Protein AF-A0A3S3GKJ9-F1 (afdb_monomer)

Sequence (64 aa):
MTSRPETTDHSTCGAALDAAVAWLRETPRAQRPGPAVPELRRRFGLSPAEACRALAEFHLNLAR

pLDDT: mean 81.24, std 15.14, range [41.88, 93.12]

Structure (mmCIF, N/CA/C/O backbone):
data_AF-A0A3S3GKJ9-F1
#
_entry.id   AF-A0A3S3GKJ9-F1
#
loop_
_atom_site.group_PDB
_atom_site.id
_atom_site.type_symbol
_atom_site.label_atom_id
_atom_site.label_alt_id
_atom_site.label_comp_id
_atom_site.label_asym_id
_atom_site.label_entity_id
_atom_site.label_seq_id
_atom_site.pdbx_PDB_ins_code
_atom_site.Cartn_x
_atom_site.Cartn_y
_atom_site.Cartn_z
_atom_site.occupancy
_atom_site.B_iso_or_equiv
_atom_site.auth_seq_id
_atom_site.auth_comp_id
_atom_site.auth_asym_id
_atom_site.auth_atom_id
_atom_site.pdbx_PDB_model_num
ATOM 1 N N . MET A 1 1 ? 6.598 -20.203 -36.066 1.00 41.88 1 MET A N 1
ATOM 2 C CA . MET A 1 1 ? 7.490 -20.077 -34.895 1.00 41.88 1 MET A CA 1
ATOM 3 C C . MET A 1 1 ? 6.863 -19.052 -33.971 1.00 41.88 1 MET A C 1
ATOM 5 O O . MET A 1 1 ? 6.823 -17.883 -34.318 1.00 41.88 1 MET A O 1
ATOM 9 N N . THR A 1 2 ? 6.235 -19.518 -32.894 1.00 45.34 2 THR A N 1
ATOM 10 C CA . THR A 1 2 ? 5.433 -18.703 -31.974 1.00 45.34 2 THR A CA 1
ATOM 11 C C . THR A 1 2 ? 6.361 -17.806 -31.165 1.00 45.34 2 THR A C 1
ATOM 13 O O . THR A 1 2 ? 7.131 -18.299 -30.341 1.00 45.34 2 THR A O 1
ATOM 16 N N . SER A 1 3 ? 6.332 -16.504 -31.443 1.00 43.78 3 SER A N 1
ATOM 17 C CA . SER A 1 3 ? 7.062 -15.506 -30.668 1.00 43.78 3 SER A CA 1
ATOM 18 C C . SER A 1 3 ? 6.645 -15.608 -29.200 1.00 43.78 3 SER A C 1
ATOM 20 O O . SER A 1 3 ? 5.459 -15.573 -28.874 1.00 43.78 3 SER A O 1
ATOM 22 N N . ARG A 1 4 ? 7.634 -15.815 -28.325 1.00 55.25 4 ARG A N 1
ATOM 23 C CA . ARG A 1 4 ? 7.489 -15.790 -26.863 1.00 55.25 4 ARG A CA 1
ATOM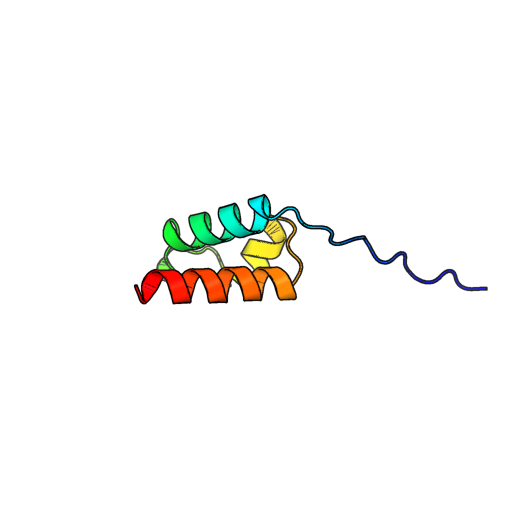 24 C C . ARG A 1 4 ? 6.852 -14.456 -26.455 1.00 55.25 4 ARG A C 1
ATOM 26 O O . ARG A 1 4 ? 7.254 -13.448 -27.035 1.00 55.25 4 ARG A O 1
ATOM 33 N N . PRO A 1 5 ? 5.920 -14.422 -25.482 1.00 59.38 5 PRO A N 1
ATOM 34 C CA . PRO A 1 5 ? 5.439 -13.156 -24.956 1.00 59.38 5 PRO A CA 1
ATOM 35 C C . PRO A 1 5 ? 6.647 -12.386 -24.430 1.00 59.38 5 PRO A C 1
ATOM 37 O O . PRO A 1 5 ? 7.411 -12.890 -23.602 1.00 59.38 5 PRO A O 1
ATOM 40 N N . GLU A 1 6 ? 6.845 -11.208 -25.006 1.00 57.28 6 GLU A N 1
ATOM 41 C CA . GLU A 1 6 ? 7.692 -10.147 -24.495 1.00 57.28 6 GLU A CA 1
ATOM 42 C C . GLU A 1 6 ? 7.556 -10.080 -22.971 1.00 57.28 6 GLU A C 1
ATOM 44 O O . GLU A 1 6 ? 6.481 -9.820 -22.429 1.00 57.28 6 GLU A O 1
ATOM 49 N N . THR A 1 7 ? 8.634 -10.404 -22.258 1.00 57.91 7 THR A N 1
ATOM 50 C CA . THR A 1 7 ? 8.732 -10.093 -20.837 1.00 57.91 7 THR A CA 1
ATOM 51 C C . THR A 1 7 ? 8.615 -8.585 -20.749 1.00 57.91 7 THR A C 1
ATOM 53 O O . THR A 1 7 ? 9.572 -7.886 -21.058 1.00 57.91 7 THR A O 1
ATOM 56 N N . THR A 1 8 ? 7.419 -8.088 -20.424 1.00 53.78 8 THR A N 1
ATOM 57 C CA . THR A 1 8 ? 7.213 -6.694 -20.048 1.00 53.78 8 THR A CA 1
ATOM 58 C C . THR A 1 8 ? 8.252 -6.408 -18.983 1.00 53.78 8 THR A C 1
ATOM 60 O O . THR A 1 8 ? 8.185 -6.994 -17.902 1.00 53.78 8 THR A O 1
ATOM 63 N N . ASP A 1 9 ? 9.247 -5.590 -19.312 1.00 52.25 9 ASP A N 1
ATOM 64 C CA . ASP A 1 9 ? 10.283 -5.201 -18.373 1.00 52.25 9 ASP A CA 1
ATOM 65 C C . ASP A 1 9 ? 9.584 -4.498 -17.205 1.00 52.25 9 ASP A C 1
ATOM 67 O O . ASP A 1 9 ? 9.213 -3.328 -17.274 1.00 52.25 9 ASP A O 1
ATOM 71 N N . HIS A 1 10 ? 9.329 -5.240 -16.125 1.00 56.25 10 HIS A N 1
ATOM 72 C CA . HIS A 1 10 ? 8.813 -4.724 -14.857 1.00 56.25 10 HIS A CA 1
ATOM 73 C C . HIS A 1 10 ? 9.951 -4.029 -14.106 1.00 56.25 10 HIS A C 1
ATOM 75 O O . HIS A 1 10 ? 10.213 -4.294 -12.935 1.00 56.25 10 HIS A O 1
ATOM 81 N N . SER A 1 11 ? 10.674 -3.157 -14.808 1.00 54.22 11 SER A N 1
ATOM 82 C CA . SER A 1 11 ? 11.648 -2.240 -14.236 1.00 54.22 11 SER A CA 1
ATOM 83 C C . SER A 1 11 ? 10.888 -1.131 -13.518 1.00 54.22 11 SER A C 1
ATOM 85 O O . SER A 1 11 ? 10.879 0.027 -13.929 1.00 54.22 11 SER A O 1
ATOM 87 N N . THR A 1 12 ? 10.179 -1.497 -12.459 1.00 58.91 12 THR A N 1
ATOM 88 C CA . T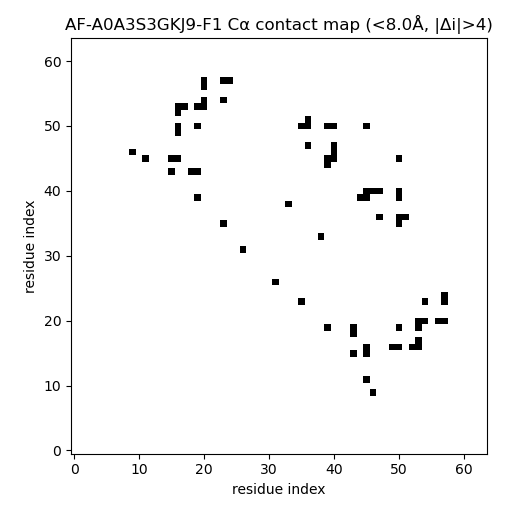HR A 1 12 ? 9.506 -0.528 -11.613 1.00 58.91 12 THR A CA 1
ATOM 89 C C . THR A 1 12 ? 10.558 0.323 -10.917 1.00 58.91 12 THR A C 1
ATOM 91 O O . THR A 1 12 ? 11.459 -0.178 -10.243 1.00 58.91 12 THR A O 1
ATOM 94 N N . CYS A 1 13 ? 10.440 1.636 -11.078 1.00 63.25 13 CYS A N 1
ATOM 95 C CA . CYS A 1 13 ? 11.240 2.603 -10.344 1.00 63.25 13 CYS A CA 1
ATOM 96 C C . CYS A 1 13 ? 10.860 2.557 -8.853 1.00 63.25 13 CYS A C 1
ATOM 98 O O . CYS A 1 13 ? 9.672 2.510 -8.531 1.00 63.25 13 CYS A O 1
ATOM 100 N N . GLY A 1 14 ? 11.843 2.608 -7.944 1.00 73.56 14 GLY A N 1
ATOM 101 C CA . GLY A 1 14 ? 11.625 2.543 -6.487 1.00 73.56 14 GLY A CA 1
ATOM 102 C C . GLY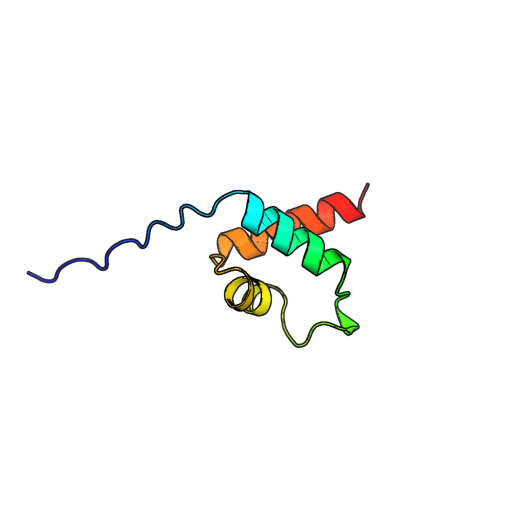 A 1 14 ? 10.535 3.493 -5.965 1.00 73.56 14 GLY A C 1
ATOM 103 O O . GLY A 1 14 ? 9.795 3.135 -5.056 1.00 73.56 14 GLY A O 1
ATOM 104 N N . ALA A 1 15 ? 10.321 4.621 -6.648 1.00 82.19 15 ALA A N 1
ATOM 105 C CA . ALA A 1 15 ? 9.251 5.572 -6.358 1.00 82.19 15 ALA A CA 1
ATOM 106 C C . ALA A 1 15 ? 7.832 4.956 -6.311 1.00 82.19 15 ALA A C 1
ATOM 108 O O . ALA A 1 15 ? 6.997 5.406 -5.528 1.00 82.19 15 ALA A O 1
ATOM 109 N N . ALA A 1 16 ? 7.532 3.929 -7.117 1.00 87.12 16 ALA A N 1
ATOM 110 C CA . ALA A 1 16 ? 6.212 3.286 -7.102 1.00 87.12 16 ALA A CA 1
ATOM 111 C C . ALA A 1 16 ? 6.011 2.378 -5.876 1.00 87.12 16 ALA A C 1
ATOM 113 O O . ALA A 1 16 ? 4.889 2.256 -5.379 1.00 87.12 16 ALA A O 1
ATOM 114 N N . LEU A 1 17 ? 7.087 1.769 -5.362 1.00 88.31 17 LEU A N 1
ATOM 115 C CA . LEU A 1 17 ? 7.056 1.022 -4.101 1.00 88.31 17 LEU A CA 1
ATOM 116 C C . LEU A 1 17 ? 6.844 1.976 -2.922 1.00 88.31 17 LEU A C 1
ATOM 118 O O . LEU A 1 17 ? 5.972 1.723 -2.092 1.00 88.31 17 LEU A O 1
ATOM 122 N N . ASP A 1 18 ? 7.560 3.100 -2.899 1.00 90.44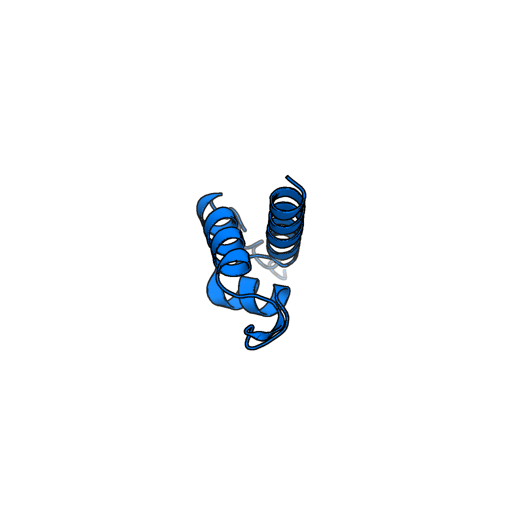 18 ASP A N 1
ATOM 123 C CA . ASP A 1 18 ? 7.421 4.110 -1.846 1.00 90.44 18 ASP A CA 1
ATOM 124 C C . ASP A 1 18 ? 5.996 4.683 -1.801 1.00 90.44 18 ASP A C 1
ATOM 126 O O . ASP A 1 18 ? 5.378 4.756 -0.735 1.00 90.44 18 ASP A O 1
ATOM 130 N N . ALA A 1 19 ? 5.425 5.004 -2.968 1.00 91.44 19 ALA A N 1
ATOM 131 C CA . ALA A 1 19 ? 4.042 5.467 -3.084 1.00 91.44 19 ALA A CA 1
ATOM 132 C C . ALA A 1 19 ? 3.028 4.410 -2.605 1.00 91.44 19 ALA A C 1
ATOM 134 O O . ALA A 1 19 ? 2.060 4.738 -1.915 1.00 91.44 19 ALA A O 1
ATOM 135 N N . ALA A 1 20 ? 3.265 3.131 -2.913 1.00 92.88 20 ALA A N 1
ATOM 136 C CA . ALA A 1 20 ? 2.439 2.029 -2.429 1.00 92.88 20 ALA A CA 1
ATOM 137 C C . ALA A 1 20 ? 2.499 1.886 -0.899 1.00 92.88 20 ALA A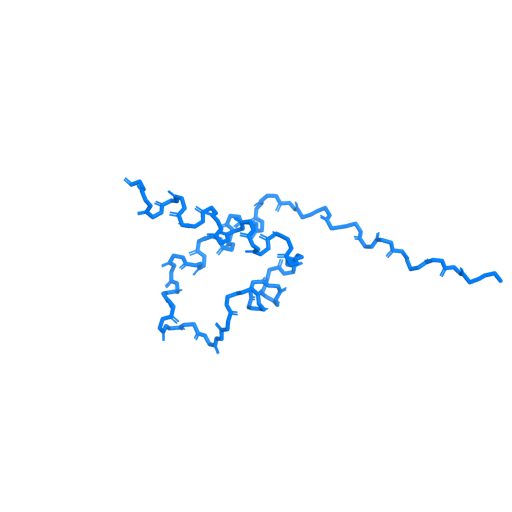 C 1
ATOM 139 O O . ALA A 1 20 ? 1.463 1.696 -0.256 1.00 92.88 20 ALA A O 1
ATOM 140 N N . VAL A 1 21 ? 3.688 2.004 -0.302 1.00 92.69 21 VAL A N 1
ATOM 141 C CA . VAL A 1 21 ? 3.871 1.966 1.157 1.00 92.69 21 VAL A CA 1
ATOM 142 C C . VAL A 1 21 ? 3.180 3.155 1.825 1.00 92.69 21 VAL A C 1
ATOM 144 O O . VAL A 1 21 ? 2.493 2.963 2.831 1.00 92.69 21 VAL A O 1
ATOM 147 N N . ALA A 1 22 ? 3.309 4.362 1.266 1.00 92.50 22 ALA A N 1
ATOM 148 C CA . ALA A 1 22 ? 2.617 5.553 1.757 1.00 92.50 22 ALA A CA 1
ATOM 149 C C . ALA A 1 22 ? 1.093 5.356 1.738 1.00 92.50 22 ALA A C 1
ATOM 151 O O . ALA A 1 22 ? 0.430 5.524 2.762 1.00 92.50 22 ALA A O 1
ATOM 152 N N . TRP A 1 23 ? 0.553 4.851 0.627 1.00 93.12 23 TRP A N 1
ATOM 153 C CA . TRP A 1 23 ? -0.873 4.554 0.517 1.00 93.12 23 TRP A CA 1
ATOM 154 C C . TRP A 1 23 ? -1.356 3.526 1.552 1.00 93.12 23 TRP A C 1
ATOM 156 O O . TRP A 1 23 ? -2.435 3.676 2.130 1.00 93.12 23 TRP A O 1
ATOM 166 N N . LEU A 1 24 ? -0.557 2.489 1.833 1.00 91.31 24 LEU A N 1
ATOM 167 C CA . LEU A 1 24 ? -0.886 1.492 2.857 1.00 91.31 24 LEU A CA 1
ATOM 168 C C . LEU A 1 24 ? -0.961 2.091 4.271 1.00 91.31 24 LEU A C 1
ATOM 170 O O . LEU A 1 24 ? -1.746 1.580 5.077 1.00 91.31 24 LEU A O 1
ATOM 174 N N . ARG A 1 25 ? -0.177 3.141 4.560 1.00 90.50 25 ARG A N 1
ATOM 175 C CA . ARG A 1 25 ? -0.210 3.894 5.830 1.00 90.50 25 ARG A CA 1
ATOM 176 C C . ARG A 1 25 ? -1.433 4.797 5.921 1.00 90.50 25 ARG A C 1
ATOM 178 O O . ARG A 1 25 ? -2.099 4.808 6.950 1.00 90.50 25 ARG A O 1
ATOM 185 N N . GLU A 1 26 ? -1.737 5.511 4.844 1.00 91.69 26 GLU A N 1
ATOM 186 C CA . GLU A 1 26 ? -2.866 6.445 4.780 1.00 91.69 26 GLU A CA 1
ATOM 187 C C . GLU A 1 26 ? -4.219 5.733 4.721 1.00 91.69 26 GLU A C 1
ATOM 189 O O . GLU A 1 26 ? -5.225 6.274 5.173 1.00 91.69 26 GLU A O 1
ATOM 194 N N . THR A 1 27 ? -4.254 4.508 4.188 1.00 89.25 27 THR A N 1
ATOM 195 C CA . THR A 1 27 ? -5.479 3.712 4.057 1.00 89.25 27 THR A CA 1
ATOM 196 C C . THR A 1 27 ? -5.390 2.441 4.913 1.00 89.25 27 THR A C 1
ATOM 198 O O . THR A 1 27 ? -4.936 1.392 4.432 1.00 89.25 27 THR A O 1
ATOM 201 N N . PRO A 1 28 ? -5.839 2.479 6.183 1.00 83.06 28 PRO A N 1
ATOM 202 C CA . PRO A 1 28 ? -5.916 1.305 7.049 1.00 83.06 28 PRO A CA 1
ATOM 203 C C . PRO A 1 28 ? -6.798 0.2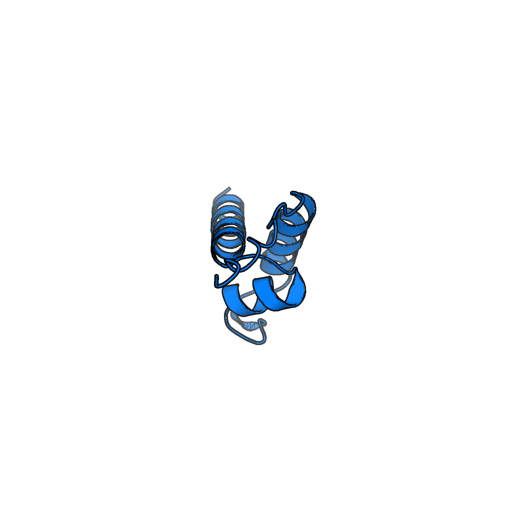08 6.455 1.00 83.06 28 PRO A C 1
ATOM 205 O O . PRO A 1 28 ? -7.719 0.479 5.689 1.00 83.06 28 PRO A O 1
ATOM 208 N N . ARG A 1 29 ? -6.570 -1.050 6.854 1.00 84.81 29 ARG A N 1
ATOM 209 C CA . ARG A 1 29 ? -7.247 -2.229 6.278 1.00 84.81 29 ARG A CA 1
ATOM 210 C C . ARG A 1 29 ? -8.778 -2.124 6.245 1.00 84.81 29 ARG A C 1
ATOM 212 O O . ARG A 1 29 ? -9.371 -2.582 5.278 1.00 84.81 29 ARG A O 1
ATOM 219 N N . ALA A 1 30 ? -9.389 -1.508 7.258 1.00 86.12 30 ALA A N 1
ATOM 220 C CA . ALA A 1 30 ? -10.838 -1.313 7.348 1.00 86.12 30 ALA A CA 1
ATOM 221 C C . ALA A 1 30 ? -11.403 -0.300 6.333 1.00 86.12 30 ALA A C 1
ATOM 223 O O . ALA A 1 30 ? -12.589 -0.340 6.033 1.00 86.12 30 ALA A O 1
ATOM 224 N N . GLN A 1 31 ? -10.564 0.595 5.806 1.00 88.06 31 GLN A N 1
ATOM 225 C CA . GLN A 1 31 ? -10.947 1.645 4.855 1.00 88.06 31 GLN A CA 1
ATOM 226 C C . GLN A 1 31 ? -10.533 1.307 3.414 1.00 88.06 31 GLN A C 1
ATOM 228 O O . GLN A 1 31 ? -10.773 2.083 2.491 1.00 88.06 31 GLN A O 1
ATOM 233 N N . ARG A 1 32 ? -9.891 0.152 3.195 1.00 88.75 32 ARG A N 1
ATOM 234 C CA . ARG A 1 32 ? -9.479 -0.271 1.854 1.00 88.75 32 ARG A CA 1
ATOM 235 C C . ARG A 1 32 ? -10.702 -0.775 1.081 1.00 88.75 32 ARG A C 1
ATOM 237 O O . ARG A 1 32 ? -11.445 -1.593 1.616 1.00 88.75 32 ARG A O 1
ATOM 244 N N . PRO A 1 33 ? -10.867 -0.387 -0.195 1.00 84.00 33 PRO A N 1
ATOM 245 C CA . PRO A 1 33 ? -11.977 -0.865 -1.023 1.00 84.00 33 PRO A CA 1
ATOM 246 C C . PRO A 1 33 ? -11.870 -2.357 -1.376 1.00 84.00 33 PRO A C 1
ATOM 248 O O . PRO A 1 33 ? -12.824 -2.947 -1.870 1.00 84.00 33 PRO A O 1
ATOM 251 N N . GLY A 1 34 ? -10.717 -2.985 -1.132 1.00 87.38 34 GLY A N 1
ATOM 252 C CA . GLY A 1 34 ? -10.509 -4.400 -1.393 1.00 87.38 34 GLY A CA 1
ATOM 253 C C . GLY A 1 34 ? -9.162 -4.916 -0.883 1.00 87.38 34 GLY A C 1
ATOM 254 O O . GLY A 1 34 ? -8.468 -4.236 -0.118 1.00 87.38 34 GLY A O 1
ATOM 255 N N . PRO A 1 35 ? -8.768 -6.133 -1.297 1.00 89.50 35 PRO A N 1
ATOM 256 C CA . PRO A 1 35 ? -7.499 -6.726 -0.900 1.00 89.50 35 PRO A CA 1
ATOM 257 C C . PRO A 1 35 ? -6.309 -5.881 -1.374 1.00 89.50 35 PRO A C 1
ATOM 259 O O . PRO A 1 35 ? -6.282 -5.404 -2.508 1.00 89.50 35 PRO A O 1
ATOM 262 N N . ALA A 1 36 ? -5.298 -5.734 -0.512 1.00 88.94 36 ALA A N 1
ATOM 263 C CA . ALA A 1 36 ? -4.187 -4.811 -0.744 1.00 88.94 36 ALA A CA 1
ATOM 264 C C . ALA A 1 36 ? -3.396 -5.125 -2.022 1.00 88.94 36 ALA A C 1
ATOM 266 O O . ALA A 1 36 ? -3.159 -4.226 -2.813 1.00 88.94 36 ALA A O 1
ATOM 267 N N . VAL A 1 37 ? -3.036 -6.389 -2.272 1.00 90.44 37 VAL A N 1
ATOM 268 C CA . VAL A 1 37 ? -2.235 -6.758 -3.454 1.00 90.44 37 VAL A CA 1
ATOM 269 C C . VAL A 1 37 ? -2.939 -6.383 -4.772 1.00 90.44 37 VAL A C 1
ATOM 271 O O . VAL A 1 37 ? -2.343 -5.651 -5.555 1.00 90.44 37 VAL A O 1
ATOM 274 N N . PRO A 1 38 ? -4.196 -6.790 -5.041 1.00 92.31 38 PRO A N 1
ATOM 275 C CA . PRO A 1 38 ? -4.940 -6.325 -6.213 1.00 92.31 38 PRO A CA 1
ATOM 276 C C . PRO A 1 38 ? -5.043 -4.802 -6.339 1.00 92.31 38 PRO A C 1
ATOM 278 O O . PRO A 1 38 ? -4.905 -4.286 -7.444 1.00 92.31 38 PRO A O 1
ATOM 281 N N . GLU A 1 39 ? -5.264 -4.085 -5.234 1.00 92.75 39 GLU A N 1
ATOM 282 C CA . GLU A 1 39 ? -5.323 -2.618 -5.244 1.00 92.75 39 GLU A CA 1
ATOM 283 C C . GLU A 1 39 ? -3.980 -1.995 -5.622 1.00 92.75 39 GLU A C 1
ATOM 285 O O . GLU A 1 39 ? -3.933 -1.119 -6.480 1.00 92.75 39 GLU A O 1
ATOM 290 N N . LEU A 1 40 ? -2.883 -2.486 -5.047 1.00 91.19 40 LEU A N 1
ATOM 291 C CA . LEU A 1 40 ? -1.536 -2.004 -5.338 1.00 91.19 40 LEU A CA 1
ATOM 292 C C . LEU A 1 40 ? -1.152 -2.232 -6.803 1.00 91.19 40 LEU A C 1
ATOM 294 O O . LEU A 1 40 ? -0.607 -1.341 -7.450 1.00 91.19 40 LEU A O 1
ATOM 298 N N . ARG A 1 41 ? -1.510 -3.398 -7.349 1.00 92.19 41 ARG A N 1
ATOM 299 C CA . ARG A 1 41 ? -1.310 -3.711 -8.769 1.00 92.19 41 ARG A CA 1
ATOM 300 C C . ARG A 1 41 ? -2.113 -2.776 -9.677 1.00 92.19 41 ARG A C 1
ATOM 302 O O . ARG A 1 41 ? -1.579 -2.282 -10.661 1.00 92.19 41 ARG A O 1
ATOM 309 N N . ARG A 1 42 ? -3.385 -2.516 -9.349 1.00 90.75 42 ARG A N 1
ATOM 310 C CA . ARG A 1 42 ? -4.264 -1.643 -10.149 1.00 90.75 42 ARG A CA 1
ATOM 311 C C . ARG A 1 42 ? -3.870 -0.169 -10.086 1.00 90.75 42 ARG A C 1
ATOM 313 O O . ARG A 1 42 ? -3.938 0.505 -11.104 1.00 90.75 42 ARG A O 1
ATOM 320 N N . ARG A 1 43 ? -3.493 0.331 -8.906 1.00 89.38 43 ARG A N 1
ATOM 321 C CA . ARG A 1 43 ? -3.203 1.758 -8.674 1.00 89.38 43 ARG A CA 1
ATOM 322 C C . ARG A 1 43 ? -1.809 2.164 -9.123 1.00 89.38 43 ARG A C 1
ATOM 324 O O . ARG A 1 43 ? -1.646 3.240 -9.680 1.00 89.38 43 ARG A O 1
ATOM 331 N N . PHE A 1 44 ? -0.823 1.313 -8.856 1.00 90.12 44 PHE A N 1
ATOM 332 C CA . PHE A 1 44 ? 0.591 1.645 -9.028 1.00 90.12 44 PHE A CA 1
ATOM 333 C C . PHE A 1 44 ? 1.265 0.817 -10.127 1.00 90.12 44 PHE A C 1
ATOM 335 O O . PHE A 1 44 ? 2.466 0.944 -10.332 1.00 90.12 44 PHE A O 1
ATOM 342 N N . GLY A 1 45 ? 0.518 -0.050 -10.823 1.00 89.00 45 GLY A N 1
ATOM 343 C CA . GLY A 1 45 ? 1.060 -0.892 -11.893 1.00 89.00 45 GLY A CA 1
ATOM 344 C C . GLY A 1 45 ? 2.036 -1.967 -11.409 1.00 89.00 45 GLY A C 1
ATOM 345 O O . GLY A 1 45 ? 2.750 -2.542 -12.221 1.00 89.00 45 GLY A O 1
ATOM 346 N N . LEU A 1 46 ? 2.077 -2.241 -10.100 1.00 89.19 46 LEU A N 1
ATOM 347 C CA . LEU A 1 46 ? 3.032 -3.178 -9.515 1.00 89.19 46 LEU A CA 1
ATOM 348 C C . LEU A 1 46 ? 2.781 -4.615 -9.985 1.00 89.19 46 LEU A C 1
ATOM 350 O O . LEU A 1 46 ? 1.641 -5.054 -10.181 1.00 89.19 46 LEU A O 1
ATOM 354 N N . SER A 1 47 ? 3.854 -5.391 -10.069 1.00 89.56 47 SER A N 1
ATOM 355 C CA . SER A 1 47 ? 3.782 -6.844 -10.152 1.00 89.56 47 SER A CA 1
ATOM 356 C C . SER A 1 47 ? 3.294 -7.450 -8.823 1.00 89.56 47 SER A C 1
ATOM 358 O O . SER A 1 47 ? 3.351 -6.813 -7.764 1.00 89.56 47 SER A O 1
ATOM 360 N N . PRO A 1 48 ? 2.826 -8.712 -8.824 1.00 88.81 48 PRO A N 1
ATOM 361 C CA . PRO A 1 48 ? 2.459 -9.402 -7.588 1.00 88.81 48 PRO A CA 1
ATOM 362 C C . PRO A 1 48 ? 3.602 -9.457 -6.562 1.00 88.81 48 PRO A C 1
ATOM 364 O O . PRO A 1 48 ? 3.359 -9.277 -5.371 1.00 88.81 48 PRO A O 1
ATOM 367 N N . ALA A 1 49 ? 4.842 -9.665 -7.018 1.00 89.94 49 ALA A N 1
ATOM 368 C CA . ALA A 1 49 ? 6.015 -9.719 -6.149 1.00 89.94 49 ALA A CA 1
ATOM 369 C C . ALA A 1 49 ? 6.307 -8.358 -5.498 1.00 89.94 49 ALA A C 1
ATOM 371 O O . ALA A 1 49 ? 6.567 -8.286 -4.298 1.00 89.94 49 ALA A O 1
ATOM 372 N N . GLU A 1 50 ? 6.198 -7.271 -6.260 1.00 88.94 50 GLU A N 1
ATOM 373 C CA . GLU A 1 50 ? 6.403 -5.908 -5.757 1.00 88.94 50 GLU A CA 1
ATOM 374 C C . GLU A 1 50 ? 5.301 -5.472 -4.797 1.00 88.94 50 GLU A C 1
ATOM 376 O O . GLU A 1 50 ? 5.588 -4.871 -3.766 1.00 88.94 50 GLU A O 1
ATOM 381 N N . ALA A 1 51 ? 4.048 -5.832 -5.071 1.00 91.44 51 ALA A N 1
ATOM 382 C CA . ALA A 1 51 ? 2.952 -5.579 -4.142 1.00 91.44 51 ALA A CA 1
ATOM 383 C C . ALA A 1 51 ? 3.174 -6.294 -2.794 1.00 91.44 51 ALA A C 1
ATOM 385 O O . ALA A 1 51 ? 2.931 -5.716 -1.733 1.00 91.44 51 ALA A O 1
ATOM 386 N N . CYS A 1 52 ? 3.680 -7.533 -2.820 1.00 92.75 52 CYS A N 1
ATOM 387 C CA . CYS A 1 52 ? 4.092 -8.243 -1.609 1.00 92.75 52 CYS A CA 1
ATOM 388 C C . CYS A 1 52 ? 5.282 -7.561 -0.917 1.00 92.75 52 CYS A C 1
ATOM 390 O O . CYS A 1 52 ? 5.289 -7.460 0.310 1.00 92.75 52 CYS A O 1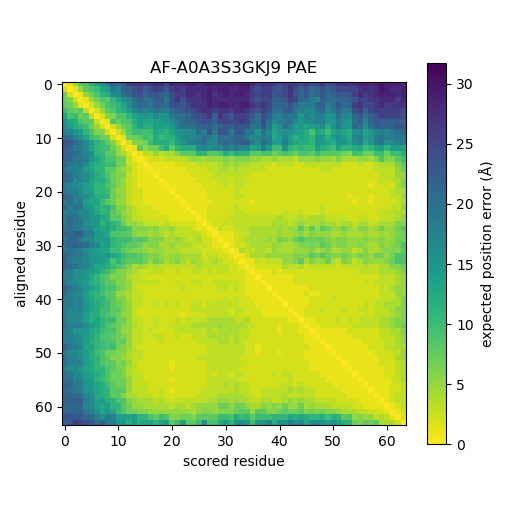
ATOM 392 N N . ARG A 1 53 ? 6.256 -7.051 -1.681 1.00 92.12 53 ARG A N 1
ATOM 393 C CA . ARG A 1 53 ? 7.400 -6.301 -1.144 1.00 92.12 53 ARG A CA 1
ATOM 394 C C . ARG A 1 53 ? 6.959 -5.020 -0.433 1.00 92.12 53 ARG A C 1
ATOM 396 O O . ARG A 1 53 ? 7.355 -4.816 0.708 1.00 92.12 53 ARG A O 1
ATOM 403 N N . ALA A 1 54 ? 6.080 -4.227 -1.046 1.00 91.75 54 ALA A N 1
ATOM 404 C CA . ALA A 1 54 ? 5.511 -3.027 -0.432 1.00 91.75 54 ALA A CA 1
ATOM 40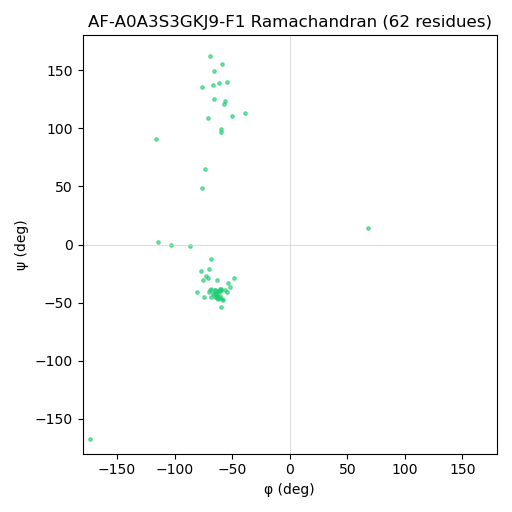5 C C . ALA A 1 54 ? 4.751 -3.350 0.867 1.00 91.75 54 ALA A C 1
ATOM 407 O O . ALA A 1 54 ? 4.856 -2.627 1.853 1.00 91.75 54 ALA A O 1
ATOM 408 N N . LEU A 1 55 ? 4.023 -4.472 0.913 1.00 91.12 55 LEU A N 1
ATOM 409 C CA . LEU A 1 55 ? 3.368 -4.931 2.142 1.00 91.12 55 LEU A CA 1
ATOM 410 C C . LEU A 1 55 ? 4.365 -5.334 3.234 1.00 91.12 55 LEU A C 1
ATOM 412 O O . LEU A 1 55 ? 4.140 -5.023 4.403 1.00 91.12 55 LEU A O 1
ATOM 416 N N . ALA A 1 56 ? 5.446 -6.026 2.874 1.00 91.56 56 ALA A N 1
ATOM 417 C CA . ALA A 1 56 ? 6.496 -6.387 3.822 1.00 91.56 56 ALA A CA 1
ATOM 418 C C . ALA A 1 56 ? 7.173 -5.132 4.397 1.00 91.56 56 ALA A C 1
ATOM 420 O O . ALA A 1 56 ? 7.311 -5.006 5.611 1.00 91.56 56 ALA A O 1
ATOM 421 N N . GLU A 1 57 ? 7.513 -4.173 3.538 1.00 90.88 57 GLU A N 1
ATOM 422 C CA . GLU A 1 57 ? 8.128 -2.903 3.923 1.00 90.88 57 GLU A CA 1
ATOM 423 C C . GLU A 1 57 ? 7.201 -2.035 4.782 1.00 90.88 57 GLU A C 1
ATOM 425 O O . GLU A 1 57 ? 7.624 -1.459 5.785 1.00 90.88 57 GLU A O 1
ATOM 430 N N . PHE A 1 58 ? 5.907 -2.009 4.463 1.00 91.62 58 PHE A N 1
ATOM 431 C CA . PHE A 1 58 ? 4.892 -1.389 5.308 1.00 91.62 58 PHE A CA 1
ATOM 432 C C . PHE A 1 58 ? 4.856 -1.997 6.721 1.00 91.62 58 PHE A C 1
ATOM 434 O O . PHE A 1 58 ? 4.869 -1.250 7.698 1.00 91.62 58 PHE A O 1
ATOM 441 N N . HIS A 1 59 ? 4.850 -3.329 6.854 1.00 89.38 59 HIS A N 1
ATOM 442 C CA . HIS A 1 59 ? 4.832 -3.976 8.173 1.00 89.38 59 HIS A CA 1
ATOM 443 C C . HIS A 1 59 ? 6.137 -3.773 8.954 1.00 89.38 59 HIS A C 1
ATOM 445 O O . HIS A 1 59 ? 6.082 -3.544 10.160 1.00 89.38 59 HIS A O 1
ATOM 451 N N . LEU A 1 60 ? 7.295 -3.799 8.284 1.00 89.94 60 LEU A N 1
ATOM 452 C CA . LEU A 1 60 ? 8.587 -3.492 8.912 1.00 89.94 60 LEU A CA 1
ATOM 453 C C . LEU A 1 60 ? 8.624 -2.066 9.469 1.00 89.94 60 LEU A C 1
ATOM 455 O O . LEU A 1 60 ? 9.169 -1.834 10.543 1.00 89.94 60 LEU A O 1
ATOM 459 N N . ASN A 1 61 ? 8.016 -1.123 8.753 1.00 84.81 61 ASN A N 1
ATOM 460 C CA . ASN A 1 61 ? 7.912 0.263 9.182 1.00 84.81 61 ASN A CA 1
ATOM 461 C C . ASN A 1 61 ? 6.949 0.479 10.356 1.00 84.81 61 ASN A C 1
ATOM 463 O O . ASN A 1 61 ? 7.138 1.426 11.107 1.00 84.81 61 ASN A O 1
ATOM 467 N N . LEU A 1 62 ? 5.918 -0.358 10.496 1.00 80.62 62 LEU A N 1
ATOM 468 C CA . LEU A 1 62 ? 4.975 -0.298 11.617 1.00 80.62 62 LEU A CA 1
ATOM 469 C C . LEU A 1 62 ? 5.565 -0.891 12.910 1.00 80.62 62 LEU A C 1
ATOM 471 O O . LEU A 1 62 ? 5.084 -0.598 13.997 1.00 80.62 62 LEU A O 1
ATOM 475 N N . ALA A 1 63 ? 6.563 -1.768 12.778 1.00 71.56 63 ALA A N 1
ATOM 476 C CA . ALA A 1 63 ? 7.236 -2.440 13.888 1.00 71.56 63 ALA A CA 1
ATOM 477 C C . ALA A 1 63 ? 8.411 -1.635 14.483 1.00 71.56 63 ALA A C 1
ATOM 479 O O . ALA A 1 63 ? 9.056 -2.116 15.414 1.00 71.56 63 ALA A O 1
ATOM 480 N N . ARG A 1 64 ? 8.711 -0.456 13.925 1.00 57.97 64 ARG A N 1
ATOM 481 C CA . ARG A 1 64 ? 9.683 0.509 14.455 1.00 57.97 64 ARG A CA 1
ATOM 482 C C . ARG A 1 64 ? 8.977 1.569 15.283 1.00 57.97 64 ARG A C 1
ATOM 484 O O . ARG A 1 64 ? 9.591 1.989 16.285 1.00 57.97 64 ARG A O 1
#

Solvent-accessible surface area (backbone atoms only — not comparable to full-atom values): 3970 Å² total; per-residue (Å²): 134,85,78,73,81,76,76,74,79,80,78,71,57,70,66,49,46,52,52,48,28,51,48,53,67,77,39,47,81,91,73,43,97,59,63,63,53,65,49,38,26,70,75,58,69,38,51,75,68,52,28,50,49,26,51,51,53,41,52,58,62,72,75,108

Secondary structure (DSSP, 8-state):
--PPP--------HHHHHHHHHHHHHS-GGG-SS-HHHHHHHHH---HHHHHHHHHHHHHHHT-

Nearest PDB structures (foldseek):
  1j5y-assembly1_A  TM=6.162E-01  e=2.363E+00  Thermotoga maritima
  3r4k-assembly2_D  TM=5.978E-01  e=3.238E+00  Ruegeria sp. TM1040
  3ikv-assembly1_B  TM=5.233E-01  e=4.167E+00  Thermus thermophilus HB27
  3ikt-assembly1_A  TM=4.945E-01  e=3.912E+00  Thermus thermophilus HB27
  2o0y-assembly2_D  TM=4.901E-01  e=6.477E+00  Rhodococcus sp. (in: hig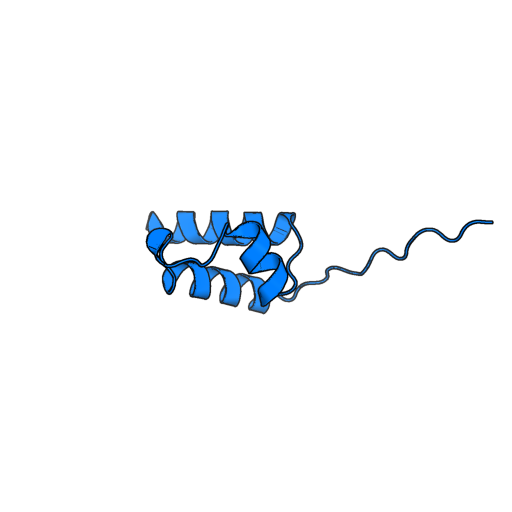h G+C Gram-positive bacteria)

Mean predicted aligned error: 7.81 Å

Radius of gyration: 13.89 Å; Cα contacts (8 Å, |Δi|>4): 37; chains: 1; bounding box: 24×26×49 Å

Foldseek 3Di:
DDDDPPPPPQPDDVVLLVVLLVVCVVQDPVRDPDDQQVVSCVPSVHDSVSSVVSVVVNVVVVVD